Protein AF-A0A1C7MVV9-F1 (afdb_monomer_lite)

Foldseek 3Di:
DDFDAAPPQRHTDDHQAPDPPRPNHPVVVVPPDPDDDDDDDDDDDDDDDDDDDDDPPPPPPPDPPPCVDPDPPDDPDDDPDLDDQQDAAPQQRDGGRLVQFDPPDDSVRGHHCPPCNRVVHHDPDDDDDDPVVVCLCDPDDPNSVVCNVCVVVVCVVCVPVPPPDDPPDPPPDPDDDDDDD

Secondary structure (DSSP, 8-state):
----B-TTT--BT--TTT-TT-TT-HHHHTT-SS--S-------------------------------S--TTSPPPPP-------EEPTTT--EE-GGGB-TTS-SSS--BSTTTTTTT--PPPPPPPPHHHHHHHH--SHHHHHHHHHHHHHHHHHTTGGGS----------PPPP---

Organism: NCBI:txid101091

Radius of gyration: 30.75 Å; chains: 1; bounding box: 80×80×57 Å

Structure (mmCIF, N/CA/C/O backbone):
data_AF-A0A1C7MVV9-F1
#
_entry.id   AF-A0A1C7MVV9-F1
#
loop_
_atom_site.group_PDB
_atom_site.id
_atom_site.type_symbol
_atom_site.label_atom_id
_atom_site.label_alt_id
_atom_site.label_comp_id
_atom_site.label_asym_id
_atom_site.label_entity_id
_atom_site.label_seq_id
_atom_site.pdbx_PDB_ins_code
_atom_site.Cartn_x
_atom_site.Cartn_y
_atom_site.Cartn_z
_atom_site.occupancy
_atom_site.B_iso_or_equiv
_atom_site.auth_seq_id
_atom_site.auth_comp_id
_atom_site.auth_asym_id
_atom_site.auth_atom_id
_atom_site.pdbx_PDB_model_num
ATOM 1 N N . MET A 1 1 ? 46.786 -9.129 -39.375 1.00 49.88 1 MET A N 1
ATOM 2 C CA . MET A 1 1 ? 46.054 -9.261 -38.095 1.00 49.88 1 MET A CA 1
ATOM 3 C C . MET A 1 1 ? 46.108 -7.911 -37.398 1.00 49.88 1 MET A C 1
ATOM 5 O O . MET A 1 1 ? 47.194 -7.472 -37.050 1.00 49.88 1 MET A O 1
ATOM 9 N N . SER A 1 2 ? 44.989 -7.194 -37.309 1.00 54.53 2 SER A N 1
ATOM 10 C CA . SER A 1 2 ? 44.929 -5.879 -36.661 1.00 54.53 2 SER A CA 1
ATOM 11 C C . SER A 1 2 ? 44.968 -6.051 -35.143 1.00 54.53 2 SER A C 1
ATOM 13 O O . SER A 1 2 ? 44.014 -6.565 -34.558 1.00 54.53 2 SER A O 1
ATOM 15 N N . ASN A 1 3 ? 46.062 -5.639 -34.505 1.00 65.88 3 ASN A N 1
ATOM 16 C CA . ASN A 1 3 ? 46.136 -5.587 -33.049 1.00 65.88 3 ASN A CA 1
ATOM 17 C C . ASN A 1 3 ? 45.143 -4.532 -32.539 1.00 65.88 3 ASN A C 1
ATOM 19 O O . ASN A 1 3 ? 45.174 -3.378 -32.961 1.00 65.88 3 ASN A O 1
ATOM 23 N N . VAL A 1 4 ? 44.233 -4.937 -31.655 1.00 70.44 4 VAL A N 1
ATOM 24 C CA . VAL A 1 4 ? 43.286 -4.025 -31.002 1.00 70.44 4 VAL A CA 1
ATOM 25 C C . VAL A 1 4 ? 44.023 -3.334 -29.859 1.00 70.44 4 VAL A C 1
ATOM 27 O O . VAL A 1 4 ? 44.460 -4.008 -28.931 1.00 70.44 4 VAL A O 1
ATOM 30 N N . TYR A 1 5 ? 44.168 -2.010 -29.918 1.00 78.50 5 TYR A N 1
ATOM 31 C CA . TYR A 1 5 ? 44.815 -1.210 -28.872 1.00 78.50 5 TYR A CA 1
ATOM 32 C C . TYR A 1 5 ? 43.784 -0.443 -28.044 1.00 78.50 5 TYR A C 1
ATOM 34 O O . TYR A 1 5 ? 42.765 0.031 -28.554 1.00 78.50 5 TYR A O 1
ATOM 42 N N . CYS A 1 6 ? 44.058 -0.290 -26.751 1.00 81.81 6 CYS A N 1
ATOM 43 C CA . CYS A 1 6 ? 43.248 0.537 -25.872 1.00 81.81 6 CYS A CA 1
ATOM 44 C C . CYS A 1 6 ? 43.485 2.018 -26.189 1.00 81.81 6 CYS A C 1
ATOM 46 O O . CYS A 1 6 ? 44.520 2.568 -25.830 1.00 81.81 6 CYS A O 1
ATOM 48 N N . ALA A 1 7 ? 42.494 2.703 -26.761 1.00 76.94 7 ALA A N 1
ATOM 49 C CA . ALA A 1 7 ? 42.599 4.118 -27.139 1.00 76.94 7 ALA A CA 1
ATOM 50 C C . ALA A 1 7 ? 42.896 5.099 -25.978 1.00 76.94 7 ALA A C 1
ATOM 52 O O . ALA A 1 7 ? 43.139 6.274 -26.223 1.00 76.94 7 ALA A O 1
ATOM 53 N N . ALA A 1 8 ? 42.848 4.653 -24.716 1.00 81.75 8 ALA A N 1
ATOM 54 C CA . ALA A 1 8 ? 43.072 5.509 -23.547 1.00 81.75 8 ALA A CA 1
ATOM 55 C C . ALA A 1 8 ? 44.437 5.331 -22.871 1.00 81.75 8 ALA A C 1
ATOM 57 O O . ALA A 1 8 ? 44.916 6.269 -22.245 1.00 81.75 8 ALA A O 1
ATOM 58 N N . CYS A 1 9 ? 45.050 4.148 -22.950 1.00 83.31 9 CYS A N 1
ATOM 59 C CA . CYS A 1 9 ? 46.389 3.910 -22.394 1.00 83.31 9 CYS A CA 1
ATOM 60 C C . CYS A 1 9 ? 47.395 3.401 -23.433 1.00 83.31 9 CYS A C 1
ATOM 62 O O . CYS A 1 9 ? 48.542 3.169 -23.085 1.00 83.31 9 CYS A O 1
ATOM 64 N N . ASN A 1 10 ? 46.960 3.245 -24.685 1.00 76.38 10 ASN A N 1
ATOM 65 C CA . ASN A 1 10 ? 47.737 2.826 -25.849 1.00 76.38 10 ASN A CA 1
ATOM 66 C C . ASN A 1 10 ? 48.410 1.445 -25.747 1.00 76.38 10 ASN A C 1
ATOM 68 O O . ASN A 1 10 ? 49.318 1.129 -26.508 1.00 76.38 10 ASN A O 1
ATOM 72 N N . GLU A 1 11 ? 47.918 0.605 -24.842 1.00 80.69 11 GLU A N 1
ATOM 73 C CA . GLU A 1 11 ? 48.388 -0.765 -24.635 1.00 80.69 11 GLU A CA 1
ATOM 74 C C . GLU A 1 11 ? 47.567 -1.763 -25.476 1.00 80.69 11 GLU A C 1
ATOM 76 O O . GLU A 1 11 ? 46.348 -1.584 -25.624 1.00 80.69 11 GLU A O 1
ATOM 81 N N . PRO A 1 12 ? 48.187 -2.820 -26.030 1.00 81.75 12 PRO A N 1
ATOM 82 C CA . PRO A 1 12 ? 47.498 -3.798 -26.863 1.00 81.75 12 PRO A CA 1
ATOM 83 C C . PRO A 1 12 ? 46.555 -4.714 -26.065 1.00 81.75 12 PRO A C 1
ATOM 85 O O . PRO A 1 12 ? 46.698 -4.940 -24.863 1.00 81.75 12 PRO A O 1
ATOM 88 N N . GLY A 1 13 ? 45.586 -5.292 -26.774 1.00 78.44 13 GLY A N 1
ATOM 89 C CA . GLY A 1 13 ? 44.848 -6.484 -26.359 1.00 78.44 13 GLY A CA 1
ATOM 90 C C . GLY A 1 13 ? 43.678 -6.266 -25.400 1.00 78.44 13 GLY A C 1
ATOM 91 O O . GLY A 1 13 ? 43.136 -7.249 -24.900 1.00 78.44 13 GLY A O 1
ATOM 92 N N . HIS A 1 14 ? 43.260 -5.027 -25.119 1.00 84.75 14 HIS A N 1
ATOM 93 C CA . HIS A 1 14 ? 42.168 -4.792 -24.171 1.00 84.75 14 HIS A CA 1
ATOM 94 C C . HIS A 1 14 ? 41.349 -3.518 -24.425 1.00 84.75 14 HIS A C 1
ATOM 96 O O . HIS A 1 14 ? 41.798 -2.578 -25.074 1.00 84.75 14 HIS A O 1
ATOM 102 N N . LEU A 1 15 ? 40.133 -3.468 -23.861 1.00 79.75 15 LEU A N 1
ATOM 103 C CA . LEU A 1 15 ? 39.270 -2.282 -23.871 1.00 79.75 15 LEU A CA 1
ATOM 104 C C . LEU A 1 15 ? 39.277 -1.584 -22.503 1.00 79.75 15 LEU A C 1
ATOM 106 O O . LEU A 1 15 ? 39.154 -2.223 -21.456 1.00 79.75 15 LEU A O 1
ATOM 110 N N . ARG A 1 16 ? 39.319 -0.245 -22.527 1.00 80.31 16 ARG A N 1
ATOM 111 C CA . ARG A 1 16 ? 39.386 0.645 -21.350 1.00 80.31 16 ARG A CA 1
ATOM 112 C C . ARG A 1 16 ? 38.400 0.298 -20.227 1.00 80.31 16 ARG A C 1
ATOM 114 O O . ARG A 1 16 ? 38.759 0.376 -19.059 1.00 80.31 16 ARG A O 1
ATOM 121 N N . ARG A 1 17 ? 37.142 -0.012 -20.564 1.00 77.75 17 ARG A N 1
ATOM 122 C CA . ARG A 1 17 ? 36.056 -0.180 -19.576 1.00 77.75 17 ARG A CA 1
ATOM 123 C C . ARG A 1 17 ? 35.968 -1.595 -19.004 1.00 77.75 17 ARG A C 1
ATOM 125 O O . ARG A 1 17 ? 35.517 -1.767 -17.878 1.00 77.75 17 ARG A O 1
ATOM 132 N N . THR A 1 18 ? 36.377 -2.603 -19.770 1.00 75.62 18 THR A N 1
ATOM 133 C CA . THR A 1 18 ? 36.186 -4.016 -19.409 1.00 75.62 18 THR A CA 1
ATOM 134 C C . THR A 1 18 ? 37.413 -4.615 -18.736 1.00 75.62 18 THR A C 1
ATOM 136 O O . THR A 1 18 ? 37.285 -5.523 -17.916 1.00 75.62 18 THR A O 1
ATOM 139 N N . PHE A 1 19 ? 38.604 -4.088 -19.023 1.00 80.75 19 PHE A N 1
ATOM 140 C CA . PHE A 1 19 ? 39.843 -4.597 -18.454 1.00 80.75 19 PHE A CA 1
ATOM 141 C C . PHE A 1 19 ? 40.203 -3.873 -17.155 1.00 80.75 19 PHE A C 1
ATOM 143 O O . PHE A 1 19 ? 40.536 -2.687 -17.149 1.00 80.75 19 PHE A O 1
ATOM 150 N N . ARG A 1 20 ? 40.152 -4.594 -16.028 1.00 72.56 20 ARG A N 1
ATOM 151 C CA . ARG A 1 20 ? 40.504 -4.052 -14.700 1.00 72.56 20 ARG A CA 1
ATOM 152 C C . ARG A 1 20 ? 41.989 -3.719 -14.550 1.00 72.56 20 ARG A C 1
ATOM 154 O O . ARG A 1 20 ? 42.326 -2.956 -13.663 1.00 72.56 20 ARG A O 1
ATOM 161 N N . GLY A 1 21 ? 42.869 -4.253 -15.397 1.00 75.25 21 GLY A N 1
ATOM 162 C CA . GLY A 1 21 ? 44.289 -3.884 -15.403 1.00 75.25 21 GLY A CA 1
ATOM 163 C C . GLY A 1 21 ? 44.593 -2.590 -16.167 1.00 75.25 21 GLY A C 1
ATOM 164 O O . GLY A 1 21 ? 45.735 -2.147 -16.181 1.00 75.25 21 GLY A O 1
ATOM 165 N N . CYS A 1 22 ? 43.601 -1.969 -16.820 1.00 78.25 22 CYS A N 1
ATOM 166 C CA . CYS A 1 22 ? 43.829 -0.735 -17.565 1.00 78.25 22 CYS A CA 1
ATOM 167 C C . CYS A 1 22 ? 44.030 0.433 -16.590 1.00 78.25 22 CYS A C 1
ATOM 169 O O . CYS A 1 22 ? 43.144 0.749 -15.789 1.00 78.25 22 CYS A O 1
ATOM 171 N N . ARG A 1 23 ? 45.170 1.125 -16.706 1.00 79.88 23 ARG A N 1
ATOM 172 C CA . ARG A 1 23 ? 45.508 2.313 -15.899 1.00 79.88 23 ARG A CA 1
ATOM 173 C C . ARG A 1 23 ? 44.435 3.409 -15.965 1.00 79.88 23 ARG A C 1
ATOM 175 O O . ARG A 1 23 ? 44.235 4.137 -15.000 1.00 79.88 23 ARG A O 1
ATOM 182 N N . MET A 1 24 ? 43.728 3.504 -17.093 1.00 76.56 24 MET A N 1
ATOM 183 C CA . MET A 1 24 ? 42.703 4.524 -17.353 1.00 76.56 24 MET A CA 1
ATOM 184 C C . MET A 1 24 ? 41.267 3.985 -17.258 1.00 76.56 24 MET A C 1
ATOM 186 O O . MET A 1 24 ? 40.332 4.595 -17.799 1.00 76.56 24 MET A O 1
ATOM 190 N N . ASN A 1 25 ? 41.072 2.833 -16.605 1.00 80.00 25 ASN A N 1
ATOM 191 C CA . ASN A 1 25 ? 39.738 2.319 -16.323 1.00 80.00 25 ASN A CA 1
ATOM 192 C C . ASN A 1 25 ? 39.043 3.240 -15.299 1.00 80.00 25 ASN A C 1
ATOM 194 O O . ASN A 1 25 ? 39.556 3.392 -14.188 1.00 80.00 25 ASN A O 1
ATOM 198 N N . PRO A 1 26 ? 37.873 3.823 -15.619 1.00 75.81 26 PRO A N 1
ATOM 199 C CA . PRO A 1 26 ? 37.129 4.671 -14.684 1.00 75.81 26 PRO A CA 1
ATOM 200 C C . PRO A 1 26 ? 36.802 3.975 -13.356 1.00 75.81 26 PRO A C 1
ATOM 202 O O . PRO A 1 26 ? 36.750 4.623 -12.318 1.00 75.81 26 PRO A O 1
ATOM 205 N N . LEU A 1 27 ? 36.643 2.645 -13.370 1.00 70.50 27 LEU A N 1
ATOM 206 C CA . LEU A 1 27 ? 36.387 1.843 -12.170 1.00 70.50 27 LEU A CA 1
ATOM 207 C C . LEU A 1 27 ? 37.601 1.757 -11.232 1.00 70.50 27 LEU A C 1
ATOM 209 O O . LEU A 1 27 ? 37.429 1.474 -10.052 1.00 70.50 27 LEU A O 1
ATOM 213 N N . ASN A 1 28 ? 38.811 2.008 -11.742 1.00 66.31 28 ASN A N 1
ATOM 214 C CA . ASN A 1 28 ? 40.040 2.038 -10.945 1.00 66.31 28 ASN A CA 1
ATOM 215 C C . ASN A 1 28 ? 40.349 3.438 -10.397 1.00 66.31 28 ASN A C 1
ATOM 217 O O . ASN A 1 28 ? 41.087 3.563 -9.427 1.00 66.31 28 ASN A O 1
ATOM 221 N N . GLN A 1 29 ? 39.804 4.487 -11.018 1.00 60.94 29 GLN A N 1
ATOM 222 C CA . GLN A 1 29 ? 40.015 5.881 -10.611 1.00 60.94 29 GLN A CA 1
ATOM 223 C C . GLN A 1 29 ? 38.990 6.355 -9.573 1.00 60.94 29 GLN A C 1
ATOM 225 O O . GLN A 1 29 ? 39.232 7.340 -8.886 1.00 60.94 29 GLN A O 1
ATOM 230 N N . ALA A 1 30 ? 37.888 5.620 -9.395 1.00 56.97 30 ALA A N 1
ATOM 231 C CA . ALA A 1 30 ? 36.832 5.926 -8.429 1.00 56.97 30 ALA A CA 1
ATOM 232 C C . ALA A 1 30 ? 37.250 5.819 -6.941 1.00 56.97 30 ALA A C 1
ATOM 234 O O . ALA A 1 30 ? 36.406 5.990 -6.074 1.00 56.97 30 ALA A O 1
ATOM 235 N N . ASN A 1 31 ? 38.528 5.551 -6.640 1.00 52.16 31 ASN A N 1
ATOM 236 C CA . ASN A 1 31 ? 39.068 5.469 -5.275 1.00 52.16 31 ASN A CA 1
ATOM 237 C C . ASN A 1 31 ? 40.108 6.561 -4.949 1.00 52.16 31 ASN A C 1
ATOM 239 O O . ASN A 1 31 ? 40.824 6.442 -3.959 1.00 52.16 31 ASN A O 1
ATOM 243 N N . ILE A 1 32 ? 40.225 7.616 -5.764 1.00 47.84 32 ILE A N 1
ATOM 244 C CA . ILE A 1 32 ? 41.167 8.723 -5.523 1.00 47.84 32 ILE A CA 1
ATOM 245 C C . I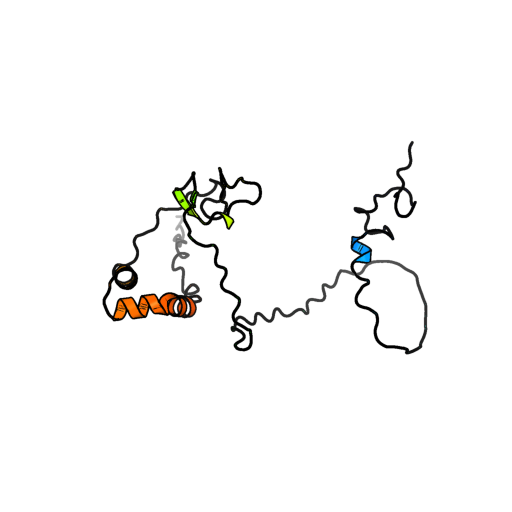LE A 1 32 ? 40.396 10.049 -5.496 1.00 47.84 32 ILE A C 1
ATOM 247 O O . ILE A 1 32 ? 40.504 10.863 -6.406 1.00 47.84 32 ILE A O 1
ATOM 251 N N . SER A 1 33 ? 39.581 10.265 -4.465 1.00 37.00 33 SER A N 1
ATOM 252 C CA . SER A 1 33 ? 39.073 11.610 -4.144 1.00 37.00 33 SER A CA 1
ATOM 253 C C . SER A 1 33 ? 39.056 11.951 -2.651 1.00 37.00 33 SER A C 1
ATOM 255 O O . SER A 1 33 ? 38.845 13.112 -2.331 1.00 37.00 33 SER A O 1
ATOM 257 N N . ASP A 1 34 ? 39.395 11.019 -1.749 1.00 39.81 34 ASP A N 1
ATOM 258 C CA . ASP A 1 34 ? 39.273 11.251 -0.296 1.00 39.81 34 ASP A CA 1
ATOM 259 C C . ASP A 1 34 ? 40.612 11.278 0.471 1.00 39.81 34 ASP A C 1
ATOM 261 O O . ASP A 1 34 ? 40.636 11.165 1.693 1.00 39.81 34 ASP A O 1
ATOM 265 N N . ALA A 1 35 ? 41.751 11.450 -0.209 1.00 38.78 35 ALA A N 1
ATOM 266 C CA . ALA A 1 35 ? 43.069 11.470 0.437 1.00 38.78 35 ALA A CA 1
ATOM 267 C C . ALA A 1 35 ? 43.833 12.780 0.197 1.00 38.78 35 ALA A C 1
ATOM 269 O O . ALA A 1 35 ? 44.884 12.785 -0.438 1.00 38.78 35 ALA A O 1
ATOM 270 N N . VAL A 1 36 ? 43.327 13.895 0.730 1.00 34.28 36 VAL A N 1
ATOM 271 C CA . VAL A 1 36 ? 44.153 15.077 1.030 1.00 34.28 36 VAL A CA 1
ATOM 272 C C . VAL A 1 36 ? 43.708 15.649 2.374 1.00 34.28 36 VAL A C 1
ATOM 274 O O . VAL A 1 36 ? 42.835 16.505 2.423 1.00 34.28 36 VAL A O 1
ATOM 277 N N . ASN A 1 37 ? 44.286 15.146 3.469 1.00 30.12 37 ASN A N 1
ATOM 278 C CA . ASN A 1 37 ? 44.629 15.953 4.642 1.00 30.12 37 ASN A CA 1
ATOM 279 C C . ASN A 1 37 ? 45.516 15.165 5.628 1.00 30.12 37 ASN A C 1
ATOM 281 O O . ASN A 1 37 ? 45.088 14.157 6.181 1.00 30.12 37 ASN A O 1
ATOM 285 N N . GLN A 1 38 ? 46.696 15.747 5.891 1.00 30.14 38 GLN A N 1
ATOM 286 C CA . GLN A 1 38 ? 47.603 15.574 7.046 1.00 30.14 38 GLN A CA 1
ATOM 287 C C . GLN A 1 38 ? 48.729 14.506 6.974 1.00 30.14 38 GLN A C 1
ATOM 289 O O . GLN A 1 38 ? 48.613 13.522 6.245 1.00 30.14 38 GLN A O 1
ATOM 294 N N . PRO A 1 39 ? 49.889 14.760 7.634 1.00 32.31 39 PRO A N 1
ATOM 295 C CA . PRO A 1 39 ? 51.209 14.638 7.017 1.00 32.31 39 PRO A CA 1
ATOM 296 C C . PRO A 1 39 ? 52.157 13.632 7.702 1.00 32.31 39 PRO A C 1
ATOM 298 O O . PRO A 1 39 ? 51.919 13.149 8.803 1.00 32.31 39 PRO A O 1
ATOM 301 N N . SER A 1 40 ? 53.266 13.368 6.999 1.00 33.12 40 SER A N 1
ATOM 302 C CA . SER A 1 40 ? 54.591 12.914 7.459 1.00 33.12 40 SER A CA 1
ATOM 303 C C . SER A 1 40 ? 54.682 11.959 8.660 1.00 33.12 40 SER A C 1
ATOM 305 O O . SER A 1 40 ? 54.672 12.390 9.810 1.00 33.12 40 SER A O 1
ATOM 307 N N . ASN A 1 41 ? 55.024 10.697 8.387 1.00 28.23 41 ASN A N 1
ATOM 308 C CA . ASN A 1 41 ? 56.075 10.025 9.151 1.00 28.23 41 ASN A CA 1
ATOM 309 C C . ASN A 1 41 ? 56.839 9.017 8.279 1.00 28.23 41 ASN A C 1
ATOM 311 O O . ASN A 1 41 ? 56.257 8.216 7.550 1.00 28.23 41 ASN A O 1
ATOM 315 N N . LEU A 1 42 ? 58.163 9.137 8.334 1.00 30.97 42 LEU A N 1
ATOM 316 C CA . LEU A 1 42 ? 59.160 8.333 7.635 1.00 30.97 42 LEU A CA 1
ATOM 317 C C . LEU A 1 42 ? 59.333 6.968 8.317 1.00 30.97 42 LEU A C 1
ATOM 319 O O . LEU A 1 42 ? 59.436 6.916 9.539 1.00 30.97 42 LEU A O 1
ATOM 323 N N . ASN A 1 43 ? 59.416 5.897 7.516 1.00 30.97 43 ASN A N 1
ATOM 324 C CA . ASN A 1 43 ? 60.480 4.867 7.499 1.00 30.97 43 ASN A CA 1
ATOM 325 C C . ASN A 1 43 ? 59.947 3.573 6.841 1.00 30.97 43 ASN A C 1
ATOM 327 O O . ASN A 1 43 ? 59.014 2.953 7.331 1.00 30.97 43 ASN A O 1
ATOM 331 N N . HIS A 1 44 ? 60.326 3.279 5.594 1.00 32.47 44 HIS A N 1
ATOM 332 C CA . HIS A 1 44 ? 61.503 2.504 5.148 1.00 32.47 44 HIS A CA 1
ATOM 333 C C . HIS A 1 44 ? 61.329 0.976 5.292 1.00 32.47 44 HIS A C 1
ATOM 335 O O . HIS A 1 44 ? 61.547 0.421 6.363 1.00 32.47 44 HIS A O 1
ATOM 341 N N . ASN A 1 45 ? 60.986 0.287 4.193 1.00 31.80 45 ASN A N 1
ATOM 342 C CA . ASN A 1 45 ? 61.853 -0.692 3.506 1.00 31.80 45 ASN A CA 1
ATOM 343 C C . ASN A 1 45 ? 61.082 -1.591 2.519 1.00 31.80 45 ASN A C 1
ATOM 345 O O . ASN A 1 45 ? 60.128 -2.277 2.873 1.00 31.80 45 ASN A O 1
ATOM 349 N N . PHE A 1 46 ? 61.571 -1.584 1.278 1.00 28.86 46 PHE A N 1
ATOM 350 C CA . PHE A 1 46 ? 61.323 -2.534 0.191 1.00 28.86 46 PHE A CA 1
ATOM 351 C C . PHE A 1 46 ? 61.691 -3.971 0.590 1.00 28.86 46 PHE A C 1
ATOM 353 O O . PHE A 1 46 ? 62.757 -4.125 1.170 1.00 28.86 46 PHE A O 1
ATOM 360 N N . ILE A 1 47 ? 60.911 -4.978 0.154 1.00 30.38 47 ILE A N 1
ATOM 361 C CA . ILE A 1 47 ? 61.329 -6.071 -0.763 1.00 30.38 47 ILE A CA 1
ATOM 362 C C . ILE A 1 47 ? 60.074 -6.569 -1.514 1.00 30.38 47 ILE A C 1
ATOM 364 O O . ILE A 1 47 ? 59.054 -6.866 -0.897 1.00 30.38 47 ILE A O 1
ATOM 368 N N . ASN A 1 48 ? 60.159 -6.647 -2.846 1.00 29.50 48 ASN A N 1
ATOM 369 C CA . ASN A 1 48 ? 59.187 -7.289 -3.740 1.00 29.50 48 ASN A CA 1
ATOM 370 C C . ASN A 1 48 ? 59.644 -8.715 -4.114 1.00 29.50 48 ASN A C 1
ATOM 372 O O . ASN A 1 48 ? 60.847 -8.962 -4.163 1.00 29.50 48 ASN A O 1
ATOM 376 N N . GLU A 1 49 ? 58.658 -9.536 -4.518 1.00 27.33 49 GLU A N 1
ATOM 377 C CA . GLU A 1 49 ? 58.710 -10.817 -5.273 1.00 27.33 49 GLU A CA 1
ATOM 378 C C . GLU A 1 49 ? 58.839 -12.144 -4.468 1.00 27.33 49 GLU A C 1
ATOM 380 O O . GLU A 1 49 ? 59.400 -12.166 -3.378 1.00 27.33 49 GLU A O 1
ATOM 385 N N . PRO A 1 50 ? 58.371 -13.301 -4.998 1.00 45.69 50 PRO A N 1
ATOM 386 C CA . PRO A 1 50 ? 56.984 -13.608 -5.379 1.00 45.69 50 PRO A CA 1
ATOM 387 C C . PRO A 1 50 ? 56.558 -15.046 -4.972 1.00 45.69 50 PRO A C 1
ATOM 389 O O . PRO A 1 50 ? 57.357 -15.872 -4.546 1.00 45.69 50 PRO A O 1
ATOM 392 N N . SER A 1 51 ? 55.305 -15.391 -5.284 1.00 30.06 51 SER A N 1
ATOM 393 C CA . SER A 1 51 ? 54.778 -16.755 -5.508 1.00 30.06 51 SER A CA 1
ATOM 394 C C . SER A 1 51 ? 53.936 -17.425 -4.412 1.00 30.06 51 SER A C 1
ATOM 396 O O . SER A 1 51 ? 54.388 -17.794 -3.338 1.00 30.06 51 SER A O 1
ATOM 398 N N . ARG A 1 52 ? 52.725 -17.765 -4.875 1.00 36.50 52 ARG A N 1
ATOM 399 C CA . ARG A 1 52 ? 51.860 -18.902 -4.523 1.00 36.50 52 ARG A CA 1
ATOM 400 C C . ARG A 1 52 ? 51.052 -18.876 -3.220 1.00 36.50 52 ARG A C 1
ATOM 402 O O . ARG A 1 52 ? 51.512 -19.204 -2.140 1.00 36.50 52 ARG A O 1
ATOM 409 N N . THR A 1 53 ? 49.743 -18.777 -3.463 1.00 44.62 53 THR A N 1
ATOM 410 C CA . THR A 1 53 ? 48.665 -19.488 -2.759 1.00 44.62 53 THR A CA 1
ATOM 411 C C . THR A 1 53 ? 48.409 -19.059 -1.321 1.00 44.62 53 THR A C 1
ATOM 413 O O . THR A 1 53 ? 48.885 -19.681 -0.382 1.00 44.62 53 THR A O 1
ATOM 416 N N . THR A 1 54 ? 47.485 -18.120 -1.130 1.00 33.88 54 THR A N 1
ATOM 417 C CA . THR A 1 54 ? 46.684 -18.106 0.097 1.00 33.88 54 THR A CA 1
ATOM 418 C C . THR A 1 54 ? 45.215 -17.865 -0.223 1.00 33.88 54 THR A C 1
ATOM 420 O O . THR A 1 54 ? 44.818 -16.937 -0.929 1.00 33.88 54 THR A O 1
ATOM 423 N N . ARG A 1 55 ? 44.400 -18.800 0.278 1.00 40.88 55 ARG A N 1
ATOM 424 C CA . ARG A 1 55 ? 42.954 -18.695 0.468 1.00 40.88 55 ARG A CA 1
ATOM 425 C C . ARG A 1 55 ? 42.561 -17.253 0.784 1.00 40.88 55 ARG A C 1
ATOM 427 O O . ARG A 1 55 ? 43.106 -16.663 1.712 1.00 40.88 55 ARG A O 1
ATOM 434 N N . ARG A 1 56 ? 41.528 -16.736 0.109 1.00 37.66 56 ARG A N 1
ATOM 435 C CA . ARG A 1 56 ? 40.774 -15.580 0.612 1.00 37.66 56 ARG A CA 1
ATOM 436 C C . ARG A 1 56 ? 40.195 -15.942 1.980 1.00 37.66 56 ARG A C 1
ATOM 438 O O . ARG A 1 56 ? 39.105 -16.505 2.069 1.00 37.66 56 ARG A O 1
ATOM 445 N N . VAL A 1 57 ? 40.910 -15.589 3.043 1.00 41.78 57 VAL A N 1
ATOM 446 C CA . VAL A 1 57 ? 40.305 -15.323 4.342 1.00 41.78 57 VAL A CA 1
ATOM 447 C C . VAL A 1 57 ? 39.403 -14.118 4.108 1.00 41.78 57 VAL A C 1
ATOM 449 O O . VAL A 1 57 ? 39.863 -12.986 3.976 1.00 41.78 57 VAL A O 1
ATOM 452 N N . ARG A 1 58 ? 38.098 -14.363 3.953 1.00 45.94 58 ARG A N 1
ATOM 453 C CA . ARG A 1 58 ? 37.116 -13.294 4.117 1.00 45.94 58 ARG A CA 1
ATOM 454 C C . ARG A 1 58 ? 37.253 -12.859 5.572 1.00 45.94 58 ARG A C 1
ATOM 456 O O . ARG A 1 58 ? 36.874 -13.625 6.453 1.00 45.94 58 ARG A O 1
ATOM 463 N N . SER A 1 59 ? 37.822 -11.677 5.807 1.00 44.34 59 SER A N 1
ATOM 464 C CA . SER A 1 59 ? 37.710 -10.993 7.094 1.00 44.34 59 SER A CA 1
ATOM 465 C C . SER A 1 59 ? 36.220 -10.804 7.363 1.00 44.34 59 SER A C 1
ATOM 467 O O . SER A 1 59 ? 35.555 -9.939 6.794 1.00 44.34 59 SER A O 1
ATOM 469 N N . ARG A 1 60 ? 35.664 -11.740 8.127 1.00 52.22 60 ARG A N 1
ATOM 470 C CA . ARG A 1 60 ? 34.267 -11.790 8.529 1.00 52.22 60 ARG A CA 1
ATOM 471 C C . ARG A 1 60 ? 34.204 -11.117 9.891 1.00 52.22 60 ARG A C 1
ATOM 473 O O . ARG A 1 60 ? 34.046 -11.784 10.897 1.00 52.22 60 ARG A O 1
ATOM 480 N N . ASN A 1 61 ? 34.413 -9.805 9.894 1.00 50.34 61 ASN A N 1
ATOM 481 C CA . ASN A 1 61 ? 34.254 -8.960 11.076 1.00 50.34 61 ASN A CA 1
ATOM 482 C C . ASN A 1 61 ? 33.478 -7.681 10.741 1.00 50.34 61 ASN A C 1
ATOM 484 O O . ASN A 1 61 ? 33.784 -6.594 11.210 1.00 50.34 61 ASN A O 1
ATOM 488 N N . GLN A 1 62 ? 32.430 -7.823 9.932 1.00 53.72 62 GLN A N 1
ATOM 489 C CA . GLN A 1 62 ? 31.271 -6.952 10.070 1.00 53.72 62 GLN A CA 1
ATOM 490 C C . GLN A 1 62 ? 30.223 -7.786 10.790 1.00 53.72 62 GLN A C 1
ATOM 492 O O . GLN A 1 62 ? 29.521 -8.591 10.177 1.00 53.72 62 GLN A O 1
ATOM 497 N N . GLN A 1 63 ? 30.199 -7.671 12.118 1.00 46.75 63 GLN A N 1
ATOM 498 C CA . GLN A 1 63 ? 29.009 -8.037 12.870 1.00 46.75 63 GLN A CA 1
ATOM 499 C C . GLN A 1 63 ? 27.844 -7.260 12.242 1.00 46.75 63 GLN A C 1
ATOM 501 O O . GLN A 1 63 ? 27.947 -6.037 12.122 1.00 46.75 63 GLN A O 1
ATOM 506 N N . PRO A 1 64 ? 26.763 -7.915 11.797 1.00 47.03 64 PRO A N 1
ATOM 507 C CA . PRO A 1 64 ? 25.563 -7.189 11.449 1.00 47.03 64 PRO A CA 1
ATOM 508 C C . PRO A 1 64 ? 24.959 -6.738 12.777 1.00 47.03 64 PRO A C 1
ATOM 510 O O . PRO A 1 64 ? 24.240 -7.494 13.430 1.00 47.03 64 PRO A O 1
ATOM 513 N N . THR A 1 65 ? 25.279 -5.524 13.219 1.00 54.94 65 THR A N 1
ATOM 514 C CA . THR A 1 65 ? 24.483 -4.850 14.242 1.00 54.94 65 THR A CA 1
ATOM 515 C C . THR A 1 65 ? 23.159 -4.490 13.581 1.00 54.94 65 THR A C 1
ATOM 517 O O . THR A 1 65 ? 22.952 -3.386 13.081 1.00 54.94 65 THR A O 1
ATOM 520 N N . LEU A 1 66 ? 22.259 -5.472 13.496 1.00 60.00 66 LEU A N 1
ATOM 521 C CA . LEU A 1 66 ? 20.864 -5.233 13.160 1.00 60.00 66 LEU A CA 1
ATOM 522 C C . LEU A 1 66 ? 20.252 -4.486 14.346 1.00 60.00 66 LEU A C 1
ATOM 524 O O . LEU A 1 66 ? 19.574 -5.068 15.189 1.00 60.00 66 LEU A O 1
ATOM 528 N N . ASN A 1 67 ? 20.536 -3.187 14.429 1.00 59.16 67 ASN A N 1
ATOM 529 C CA . ASN A 1 67 ? 19.826 -2.257 15.288 1.00 59.16 67 ASN A CA 1
ATOM 530 C C . ASN A 1 67 ? 18.408 -2.137 14.714 1.00 59.16 67 ASN A C 1
ATOM 532 O O . ASN A 1 67 ? 18.101 -1.245 13.933 1.00 59.16 67 ASN A O 1
ATOM 536 N N . ILE A 1 68 ? 17.571 -3.127 15.033 1.00 63.84 68 ILE A N 1
ATOM 537 C CA . ILE A 1 68 ? 16.148 -3.193 14.664 1.00 63.84 68 ILE A CA 1
ATOM 538 C C . ILE A 1 68 ? 15.351 -2.140 15.447 1.00 63.84 68 ILE A C 1
ATOM 540 O O . ILE A 1 68 ? 14.263 -1.739 15.036 1.00 63.84 68 ILE A O 1
ATOM 544 N N . ALA A 1 69 ? 15.903 -1.674 16.572 1.00 68.00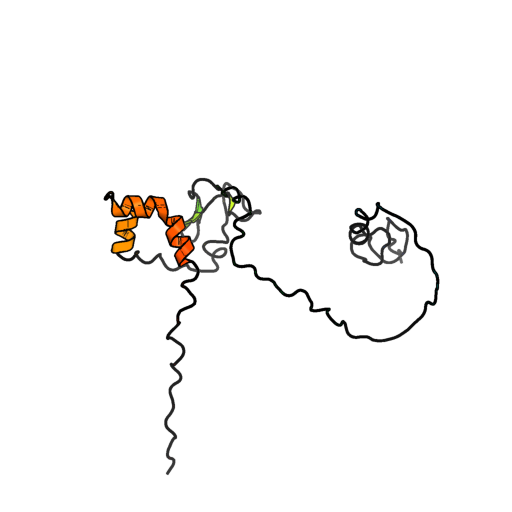 69 ALA A N 1
ATOM 545 C CA . ALA A 1 69 ? 15.360 -0.561 17.326 1.00 68.00 69 ALA A CA 1
ATOM 546 C C . ALA A 1 69 ? 15.386 0.714 16.472 1.00 68.00 69 ALA A C 1
ATOM 548 O O . ALA A 1 69 ? 16.425 1.088 15.928 1.00 68.00 69 ALA A O 1
ATOM 549 N N . LYS A 1 70 ? 14.232 1.383 16.373 1.00 66.00 70 LYS A N 1
ATOM 550 C CA . LYS A 1 70 ? 14.143 2.712 15.766 1.00 66.00 70 LYS A CA 1
ATOM 551 C C . LYS A 1 70 ? 15.065 3.650 16.540 1.00 66.00 70 LYS A C 1
ATOM 553 O O . LYS A 1 70 ? 14.909 3.795 17.749 1.00 66.00 70 LYS A O 1
ATOM 558 N N . ASP A 1 71 ? 16.004 4.274 15.839 1.00 72.06 71 ASP A N 1
ATOM 559 C CA . ASP A 1 71 ? 16.789 5.365 16.400 1.00 72.06 71 ASP A CA 1
ATOM 560 C C . ASP A 1 71 ? 15.852 6.545 16.680 1.00 72.06 71 ASP A C 1
ATOM 562 O O . ASP A 1 71 ? 15.347 7.189 15.761 1.00 72.06 71 ASP A O 1
ATOM 566 N N . THR A 1 72 ? 15.593 6.807 17.960 1.00 65.00 72 THR A N 1
ATOM 567 C CA . THR A 1 72 ? 14.746 7.915 18.429 1.00 65.00 72 THR A CA 1
ATOM 568 C C . THR A 1 72 ? 15.345 9.287 18.091 1.00 65.00 72 THR A C 1
ATOM 570 O O . THR A 1 72 ? 14.640 10.293 18.126 1.00 65.00 72 THR A O 1
ATOM 573 N N . THR A 1 73 ? 16.635 9.333 17.753 1.00 72.88 73 THR A N 1
ATOM 574 C CA . THR A 1 73 ? 17.393 10.542 17.395 1.00 72.88 73 THR A CA 1
ATOM 575 C C . THR A 1 73 ? 17.361 10.834 15.895 1.00 72.88 73 THR A C 1
ATOM 577 O O . THR A 1 73 ? 17.710 11.938 15.475 1.00 72.88 73 THR A O 1
ATOM 580 N N . ALA A 1 74 ? 16.941 9.867 15.074 1.00 70.62 74 ALA A N 1
ATOM 581 C CA . ALA A 1 74 ? 16.822 10.057 13.639 1.00 70.62 74 ALA A CA 1
ATOM 582 C C . ALA A 1 74 ? 15.629 10.970 13.332 1.00 70.62 74 ALA A C 1
ATOM 584 O O . ALA A 1 74 ? 14.508 10.731 13.791 1.00 70.62 74 ALA A O 1
ATOM 585 N N . LEU A 1 75 ? 15.858 12.012 12.522 1.00 72.81 75 LEU A N 1
ATOM 586 C CA . LEU A 1 75 ? 14.756 12.820 12.010 1.00 72.81 75 LEU A CA 1
ATOM 587 C C . LEU A 1 75 ? 13.751 11.908 11.286 1.00 72.81 75 LEU A C 1
ATOM 589 O O . LEU A 1 75 ? 14.172 11.012 10.545 1.00 72.81 75 LEU A O 1
ATOM 593 N N . PRO A 1 76 ? 12.436 12.147 11.447 1.00 73.19 76 PRO A N 1
ATOM 594 C CA . PRO A 1 76 ? 11.426 11.410 10.709 1.00 73.19 76 PRO A CA 1
ATOM 595 C C . PRO A 1 76 ? 11.741 11.473 9.215 1.00 73.19 76 PRO A C 1
ATOM 597 O O . PRO A 1 76 ? 11.888 12.557 8.647 1.00 73.19 76 PRO A O 1
ATOM 600 N N . THR A 1 77 ? 11.848 10.313 8.568 1.00 70.19 77 THR A N 1
ATOM 601 C CA . THR A 1 77 ? 11.943 10.260 7.110 1.00 70.19 77 THR A CA 1
ATOM 602 C C . THR A 1 77 ? 10.721 10.959 6.526 1.00 70.19 77 THR A C 1
ATOM 604 O O . THR A 1 77 ? 9.596 10.671 6.949 1.00 70.19 77 THR A O 1
ATOM 607 N N . VAL A 1 78 ? 10.928 11.863 5.564 1.00 82.62 78 VAL A N 1
ATOM 608 C CA . VAL A 1 78 ? 9.828 12.508 4.836 1.00 82.62 78 VAL A CA 1
ATOM 609 C C . VAL A 1 78 ? 8.898 11.418 4.302 1.00 82.62 78 VAL A C 1
ATOM 611 O O . VAL A 1 78 ? 9.362 10.422 3.744 1.00 82.62 78 VAL A O 1
ATOM 614 N N . ARG A 1 79 ? 7.587 11.581 4.518 1.00 78.88 79 ARG A N 1
ATOM 615 C CA . ARG A 1 79 ? 6.577 10.641 4.020 1.00 78.88 79 ARG A CA 1
ATOM 616 C C . ARG A 1 79 ? 6.715 10.535 2.500 1.00 78.88 79 ARG A C 1
ATOM 618 O O . ARG A 1 79 ? 6.569 11.539 1.811 1.00 78.88 79 ARG A O 1
ATOM 625 N N . ASP A 1 80 ? 6.943 9.322 2.001 1.00 84.31 80 ASP A N 1
ATOM 626 C CA . ASP A 1 80 ? 6.826 9.034 0.571 1.00 84.31 80 ASP A CA 1
ATOM 627 C C . ASP A 1 80 ? 5.342 9.129 0.191 1.00 84.31 80 ASP A C 1
ATOM 629 O O . ASP A 1 80 ? 4.520 8.313 0.625 1.00 84.31 80 ASP A O 1
ATOM 633 N N . ASP A 1 81 ? 4.982 10.190 -0.530 1.00 86.75 81 ASP A N 1
ATOM 634 C CA . ASP A 1 81 ? 3.629 10.418 -1.020 1.00 86.75 81 ASP A CA 1
ATOM 635 C C . ASP A 1 81 ? 3.596 10.248 -2.536 1.00 86.75 81 ASP A C 1
ATOM 637 O O . ASP A 1 81 ? 4.021 11.119 -3.292 1.00 86.75 81 ASP A O 1
ATOM 641 N N . ARG A 1 82 ? 3.072 9.101 -2.971 1.00 88.69 82 ARG A N 1
ATOM 642 C CA . ARG A 1 82 ? 2.866 8.767 -4.388 1.00 88.69 82 ARG A CA 1
ATOM 643 C C . ARG A 1 82 ? 1.502 9.228 -4.905 1.00 88.69 82 ARG A C 1
ATOM 645 O O . ARG A 1 82 ? 1.102 8.857 -6.002 1.00 88.69 82 ARG A O 1
ATOM 652 N N . GLY A 1 83 ? 0.760 10.006 -4.116 1.00 90.50 83 GLY A N 1
ATOM 653 C CA . GLY A 1 83 ? -0.588 10.438 -4.461 1.00 90.50 83 GLY A CA 1
ATOM 654 C C . GLY A 1 83 ? -1.607 9.297 -4.405 1.00 90.50 83 GLY A C 1
ATOM 655 O O . GLY A 1 83 ? -1.492 8.355 -3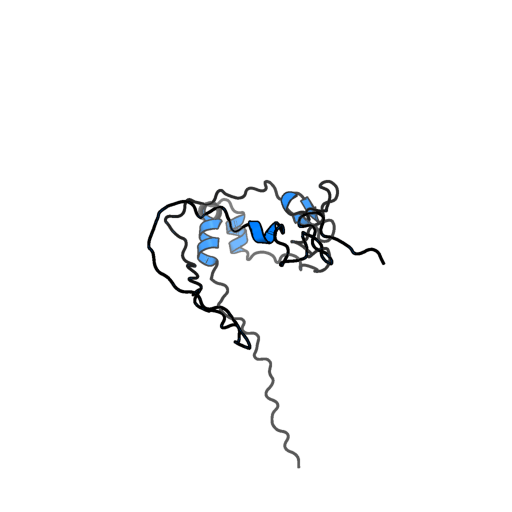.614 1.00 90.50 83 GLY A O 1
ATOM 656 N N . SER A 1 84 ? -2.652 9.400 -5.225 1.00 90.31 84 SER A N 1
ATOM 657 C CA . SER A 1 84 ? -3.769 8.453 -5.234 1.00 90.31 84 SER A CA 1
ATOM 658 C C . SER A 1 84 ? -3.429 7.155 -5.968 1.00 90.31 84 SER A C 1
ATOM 660 O O . SER A 1 84 ? -2.901 7.165 -7.075 1.00 90.31 84 SER A O 1
ATOM 662 N N . MET A 1 85 ? -3.817 6.027 -5.377 1.00 93.44 85 MET A N 1
ATOM 663 C CA . MET A 1 85 ? -3.746 4.706 -6.001 1.00 93.44 85 MET A CA 1
ATOM 664 C C . MET A 1 85 ? -4.941 4.527 -6.949 1.00 93.44 85 MET A C 1
ATOM 666 O O . MET A 1 85 ? -5.955 3.953 -6.574 1.00 93.44 85 MET A O 1
ATOM 670 N N . ASN A 1 86 ? -4.877 5.094 -8.150 1.00 94.31 86 ASN A N 1
ATOM 671 C CA . ASN A 1 86 ? -6.010 5.148 -9.086 1.00 94.31 86 ASN A CA 1
ATOM 672 C C . ASN A 1 86 ? -5.741 4.473 -10.441 1.00 94.31 86 ASN A C 1
ATOM 674 O O . ASN A 1 86 ? -6.578 4.552 -11.338 1.00 94.31 86 ASN A O 1
ATOM 678 N N . CYS A 1 87 ? -4.593 3.816 -10.613 1.00 94.06 87 CYS A N 1
ATOM 679 C CA . CYS A 1 87 ? -4.266 3.107 -11.847 1.00 94.06 87 CYS A CA 1
ATOM 680 C C . CYS A 1 87 ? -4.647 1.634 -11.727 1.00 94.06 87 CYS A C 1
ATOM 682 O O . CYS A 1 87 ? -4.141 0.938 -10.855 1.00 94.06 87 CYS A O 1
ATOM 684 N N . VAL A 1 88 ? -5.503 1.139 -12.616 1.00 93.56 88 VAL A N 1
ATOM 685 C CA . VAL A 1 88 ? -5.923 -0.268 -12.604 1.00 93.56 88 VAL A CA 1
ATOM 686 C C . VAL A 1 88 ? -4.974 -1.101 -13.464 1.00 93.56 88 VAL A C 1
ATOM 688 O O . VAL A 1 88 ? -4.669 -0.750 -14.606 1.00 93.56 88 VAL A O 1
ATOM 691 N N . CYS A 1 89 ? -4.485 -2.216 -12.924 1.00 92.06 89 CYS A N 1
ATOM 692 C CA . CYS A 1 89 ? -3.716 -3.182 -13.698 1.00 92.06 89 CYS A CA 1
ATOM 693 C C . CYS A 1 89 ? -4.630 -3.934 -14.674 1.00 92.06 89 CYS A C 1
ATOM 695 O O . CYS A 1 89 ? -5.526 -4.646 -14.243 1.00 92.06 89 CYS A O 1
ATOM 697 N N . SER A 1 90 ? -4.329 -3.890 -15.974 1.00 90.06 90 SER A N 1
ATOM 698 C CA . SER A 1 90 ? -5.125 -4.531 -17.037 1.00 90.06 90 SER A CA 1
ATOM 699 C C . SER A 1 90 ? -5.168 -6.067 -17.020 1.00 90.06 90 SER A C 1
ATOM 701 O O . SER A 1 90 ? -5.754 -6.669 -17.916 1.00 90.06 90 SER A O 1
ATOM 703 N N . TYR A 1 91 ? -4.508 -6.716 -16.058 1.00 89.75 91 TYR A N 1
ATOM 704 C CA . TYR A 1 91 ? -4.399 -8.178 -15.997 1.00 89.75 91 TYR A CA 1
ATOM 705 C C . TYR A 1 91 ? -5.030 -8.805 -14.764 1.00 89.75 91 TYR A C 1
ATOM 707 O O . TYR A 1 91 ? -5.432 -9.961 -14.824 1.00 89.75 91 TYR A O 1
ATOM 715 N N . CYS A 1 92 ? -5.039 -8.095 -13.639 1.00 88.94 92 CYS A N 1
ATOM 716 C CA . CYS A 1 92 ? -5.552 -8.622 -12.376 1.00 88.94 92 CYS A CA 1
ATOM 717 C C . CYS A 1 92 ? -6.443 -7.620 -11.638 1.00 88.94 92 CYS A C 1
ATOM 719 O O . CYS A 1 92 ? -6.724 -7.829 -10.463 1.00 88.94 92 CYS A O 1
ATOM 721 N N . ASP A 1 93 ? -6.785 -6.503 -12.285 1.00 89.44 93 ASP A N 1
ATOM 722 C CA . ASP A 1 93 ? -7.658 -5.435 -11.785 1.00 89.44 93 ASP A CA 1
ATOM 723 C C . ASP A 1 93 ? -7.237 -4.805 -10.447 1.00 89.44 93 ASP A C 1
ATOM 725 O O . ASP A 1 93 ? -7.976 -4.040 -9.833 1.00 89.44 93 ASP A O 1
ATOM 729 N N . ALA A 1 94 ? -6.005 -5.069 -10.007 1.00 90.94 94 ALA A N 1
ATOM 730 C CA . ALA A 1 94 ? -5.444 -4.459 -8.815 1.00 90.94 94 ALA A CA 1
ATOM 731 C C . ALA A 1 94 ? -5.254 -2.949 -9.019 1.00 90.94 94 ALA A C 1
ATOM 733 O O . ALA A 1 94 ? -4.757 -2.513 -10.064 1.00 90.94 94 ALA A O 1
ATOM 734 N N . MET A 1 95 ? -5.605 -2.169 -7.996 1.00 92.88 95 MET A N 1
ATOM 735 C CA . MET A 1 95 ? -5.326 -0.736 -7.928 1.00 92.88 95 MET A CA 1
ATOM 736 C C . MET A 1 95 ? -3.844 -0.512 -7.599 1.00 92.88 95 MET A C 1
ATOM 738 O O . MET A 1 95 ? -3.299 -1.132 -6.690 1.00 92.88 95 MET A O 1
ATOM 742 N N . MET A 1 96 ? -3.196 0.370 -8.353 1.00 94.62 96 MET A N 1
ATOM 743 C CA . MET A 1 96 ? -1.761 0.648 -8.321 1.00 94.62 96 MET A CA 1
ATOM 744 C C . MET A 1 96 ? -1.502 2.160 -8.375 1.00 94.62 96 MET A C 1
ATOM 746 O O . MET A 1 96 ? -2.357 2.943 -8.802 1.00 94.62 96 MET A O 1
ATOM 750 N N . TRP A 1 97 ? -0.290 2.572 -8.001 1.00 95.44 97 TRP A N 1
ATOM 751 C CA . TRP A 1 97 ? 0.235 3.913 -8.287 1.00 95.44 97 TRP A CA 1
ATOM 752 C C . TRP A 1 97 ? 0.956 3.943 -9.638 1.00 95.44 97 TRP A C 1
ATOM 754 O O . TRP A 1 97 ? 1.661 2.995 -9.993 1.00 95.44 97 TRP A O 1
ATOM 764 N N . ILE A 1 98 ? 0.846 5.040 -10.394 1.00 94.81 98 ILE A N 1
ATOM 765 C CA . ILE A 1 98 ? 1.490 5.158 -11.718 1.00 94.81 98 ILE A CA 1
ATOM 766 C C . ILE A 1 98 ? 3.026 5.178 -11.630 1.00 94.81 98 ILE A C 1
ATOM 768 O O . ILE A 1 98 ? 3.742 4.785 -12.561 1.00 94.81 98 ILE A O 1
ATOM 772 N N . GLU A 1 99 ? 3.544 5.615 -10.489 1.00 93.69 99 GLU A N 1
ATOM 773 C CA . GLU A 1 99 ? 4.951 5.640 -10.109 1.00 93.69 99 GLU A CA 1
ATOM 774 C C . GLU A 1 99 ? 5.514 4.225 -9.930 1.00 93.69 99 GLU A C 1
ATOM 776 O O . GLU A 1 99 ? 6.701 4.016 -10.163 1.00 93.69 99 GLU A O 1
ATOM 781 N N . GLU A 1 100 ? 4.668 3.244 -9.598 1.00 94.25 100 GLU A N 1
ATOM 782 C CA . GLU A 1 100 ? 5.057 1.836 -9.420 1.00 94.25 100 GLU A CA 1
ATOM 783 C C . GLU A 1 100 ? 5.050 1.025 -10.716 1.00 94.25 100 GLU A C 1
ATOM 785 O O . GLU A 1 100 ? 5.400 -0.163 -10.724 1.00 94.25 100 GLU A O 1
ATOM 790 N N . ARG A 1 101 ? 4.666 1.643 -11.838 1.00 94.25 101 ARG A N 1
ATOM 791 C CA . ARG A 1 101 ? 4.794 0.993 -13.141 1.00 94.25 101 ARG A CA 1
ATOM 792 C C . ARG A 1 101 ? 6.260 0.630 -13.397 1.00 94.25 101 ARG A C 1
ATOM 794 O O . ARG A 1 101 ? 7.200 1.308 -12.979 1.00 94.25 101 ARG A O 1
ATOM 801 N N . VAL A 1 102 ? 6.469 -0.387 -14.216 1.00 93.00 102 VAL A N 1
ATOM 802 C CA . VAL A 1 102 ? 7.795 -0.733 -14.724 1.00 93.00 102 VAL A CA 1
ATOM 803 C C . VAL A 1 102 ? 8.350 0.456 -15.507 1.00 93.00 102 VAL A C 1
ATOM 805 O O . VAL A 1 102 ? 7.698 0.940 -16.425 1.00 93.00 102 VAL A O 1
ATOM 808 N N . VAL A 1 103 ? 9.579 0.886 -15.209 1.00 92.50 103 VAL A N 1
ATOM 809 C CA . VAL A 1 103 ? 10.207 2.086 -15.807 1.00 92.50 103 VAL A CA 1
ATOM 810 C C . VAL A 1 103 ? 10.159 2.101 -17.343 1.00 92.50 103 VAL A C 1
ATOM 812 O O . VAL A 1 103 ? 10.001 3.157 -17.946 1.00 92.50 103 VAL A O 1
ATOM 815 N N . ARG A 1 104 ? 10.261 0.925 -17.978 1.00 93.50 104 ARG A N 1
ATOM 816 C CA . ARG A 1 104 ? 10.211 0.753 -19.443 1.00 93.50 104 ARG A CA 1
ATOM 817 C C . ARG A 1 104 ? 8.801 0.844 -20.042 1.00 93.50 104 ARG A C 1
ATOM 819 O O . ARG A 1 104 ? 8.679 0.932 -21.256 1.00 93.50 104 ARG A O 1
ATOM 826 N N . SER A 1 105 ? 7.760 0.779 -19.216 1.00 93.44 105 SER A N 1
ATOM 827 C CA . SER A 1 105 ? 6.370 0.914 -19.651 1.00 93.44 105 SER A CA 1
ATOM 828 C C . SER A 1 105 ? 5.961 2.384 -19.732 1.00 93.44 105 SER A C 1
ATOM 830 O O . SER A 1 105 ? 6.437 3.245 -18.979 1.00 93.44 105 SER A O 1
ATOM 832 N N . SER A 1 106 ? 5.073 2.674 -20.679 1.00 93.69 106 SER A N 1
ATOM 833 C CA . SER A 1 106 ? 4.529 4.017 -20.858 1.00 93.69 106 SER A CA 1
ATOM 834 C C . SER A 1 106 ? 3.552 4.366 -19.730 1.00 93.69 106 SER A C 1
ATOM 836 O O . SER A 1 106 ? 2.996 3.483 -19.085 1.00 93.69 106 SER A O 1
ATOM 838 N N . LYS A 1 107 ? 3.302 5.660 -19.502 1.00 92.62 107 LYS A N 1
ATOM 839 C CA . LYS A 1 107 ? 2.237 6.086 -18.576 1.00 92.62 107 LYS A CA 1
ATOM 840 C C . LYS A 1 107 ? 0.828 5.831 -19.132 1.00 92.62 107 LYS A C 1
ATOM 842 O O . LYS A 1 107 ? -0.106 5.720 -18.354 1.00 92.62 107 LYS A O 1
ATOM 847 N N . ILE A 1 108 ? 0.693 5.745 -20.458 1.00 92.56 108 ILE A N 1
ATOM 848 C CA . ILE A 1 108 ? -0.583 5.507 -21.152 1.00 92.56 108 ILE A CA 1
ATOM 849 C C . ILE A 1 108 ? -0.984 4.029 -21.036 1.00 92.56 108 ILE A C 1
ATOM 851 O O . ILE A 1 108 ? -2.135 3.715 -20.766 1.00 92.56 108 ILE A O 1
ATOM 855 N N . HIS A 1 109 ? -0.013 3.128 -21.194 1.00 92.06 109 HIS A N 1
ATOM 856 C CA . HIS A 1 109 ? -0.160 1.683 -21.020 1.00 92.06 109 HIS A CA 1
ATOM 857 C C . HIS A 1 109 ? 0.842 1.196 -19.963 1.00 92.06 109 HIS A C 1
ATOM 859 O O . HIS A 1 109 ? 1.921 0.705 -20.325 1.00 92.06 109 HIS A O 1
ATOM 865 N N . PRO A 1 110 ? 0.543 1.398 -18.667 1.00 93.62 110 PRO A N 1
ATOM 866 C CA . PRO A 1 110 ? 1.443 1.010 -17.595 1.00 93.62 110 PRO A CA 1
ATOM 867 C C . PRO A 1 110 ? 1.443 -0.507 -17.392 1.00 93.62 110 PRO A C 1
ATOM 869 O O . PRO A 1 110 ? 0.404 -1.166 -17.401 1.00 93.62 110 PRO A O 1
ATOM 872 N N . GLU A 1 111 ? 2.630 -1.064 -17.163 1.00 93.50 111 GLU A N 1
ATOM 873 C CA . GLU A 1 111 ? 2.790 -2.447 -16.715 1.00 93.50 111 GLU A CA 1
ATOM 874 C C . GLU A 1 111 ? 3.216 -2.478 -15.253 1.00 93.50 111 GLU A C 1
ATOM 876 O O . GLU A 1 111 ? 4.074 -1.697 -14.843 1.00 93.50 111 GLU A O 1
ATOM 881 N N . PHE A 1 112 ? 2.705 -3.441 -14.489 1.00 93.19 112 PHE A N 1
ATOM 882 C CA . PHE A 1 112 ? 2.990 -3.562 -13.061 1.00 93.19 112 PHE A CA 1
ATOM 883 C C . PHE A 1 112 ? 3.639 -4.906 -12.727 1.00 93.19 112 PHE A C 1
ATOM 885 O O . PHE A 1 112 ? 3.268 -5.961 -13.247 1.00 93.19 112 PHE A O 1
ATOM 892 N N . GLN A 1 113 ? 4.643 -4.859 -11.851 1.00 91.81 113 GLN A N 1
ATOM 893 C CA . GLN A 1 113 ? 5.297 -6.048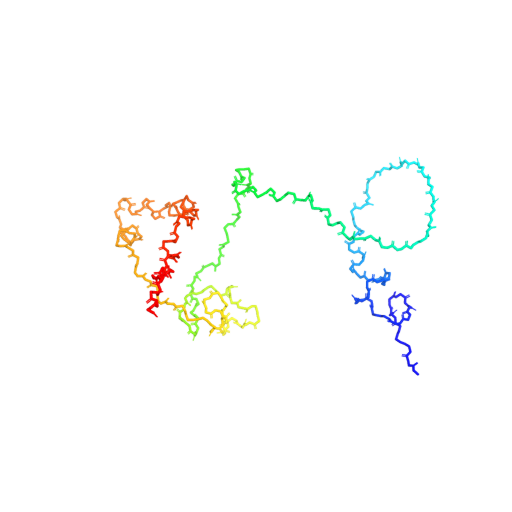 -11.298 1.00 91.81 113 GLN A CA 1
ATOM 894 C C . GLN A 1 113 ? 4.767 -6.414 -9.914 1.00 91.81 113 GLN A C 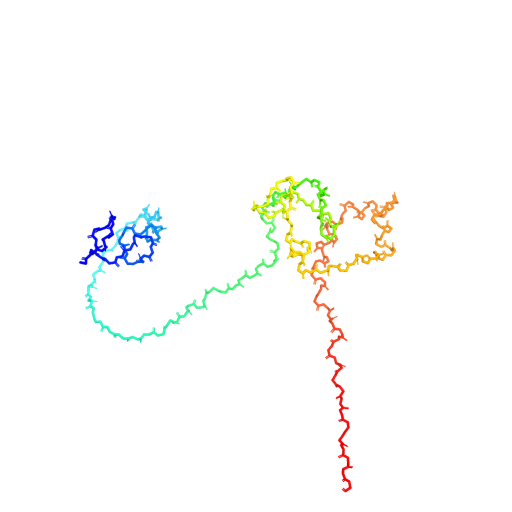1
ATOM 896 O O . GLN A 1 113 ? 4.761 -7.593 -9.582 1.00 91.81 113 GLN A O 1
ATOM 901 N N . LEU A 1 114 ? 4.322 -5.432 -9.131 1.00 91.19 114 LEU A N 1
ATOM 902 C CA . LEU A 1 114 ? 4.018 -5.625 -7.716 1.00 91.19 114 LEU A CA 1
ATOM 903 C C . LEU A 1 114 ? 2.708 -6.392 -7.467 1.00 91.19 114 LEU A C 1
ATOM 905 O O . LEU A 1 114 ? 2.626 -7.127 -6.493 1.00 91.19 114 LEU A O 1
ATOM 909 N N . CYS A 1 115 ? 1.717 -6.280 -8.356 1.00 90.94 115 CYS A N 1
ATOM 910 C CA . CYS A 1 115 ? 0.446 -6.994 -8.213 1.00 90.94 115 CYS A CA 1
ATOM 911 C C . CYS A 1 115 ? 0.523 -8.457 -8.689 1.00 90.94 115 CYS A C 1
ATOM 913 O O . CYS A 1 115 ? 0.441 -9.383 -7.896 1.00 90.94 115 CYS A O 1
ATOM 915 N N . CYS A 1 116 ? 0.707 -8.696 -9.988 1.00 88.75 116 CYS A N 1
ATOM 916 C CA . CYS A 1 116 ? 0.627 -10.032 -10.594 1.00 88.75 116 CYS A CA 1
ATOM 917 C C . CYS A 1 116 ? 1.969 -10.541 -11.140 1.00 88.75 116 CYS A C 1
ATOM 919 O O . CYS A 1 116 ? 2.000 -11.427 -11.998 1.00 88.75 116 CYS A O 1
ATOM 921 N N . CYS A 1 117 ? 3.095 -9.946 -10.728 1.00 88.75 117 CYS A N 1
ATOM 922 C CA . CYS A 1 117 ? 4.427 -10.320 -11.216 1.00 88.75 117 CYS A CA 1
ATOM 923 C C . CYS A 1 117 ? 4.539 -10.311 -12.754 1.00 88.75 117 CYS A C 1
ATOM 925 O O . CYS A 1 117 ? 5.230 -11.152 -13.329 1.00 88.75 117 CYS A O 1
ATOM 927 N N . LYS A 1 118 ? 3.865 -9.367 -13.433 1.00 86.25 118 LYS A N 1
ATOM 928 C CA . LYS A 1 118 ? 3.647 -9.367 -14.895 1.00 86.25 118 LYS A CA 1
ATOM 929 C C . LYS A 1 118 ? 2.897 -10.608 -15.388 1.00 86.25 118 LYS A C 1
ATOM 931 O O . LYS A 1 118 ? 3.392 -11.326 -16.255 1.00 86.25 118 LYS A O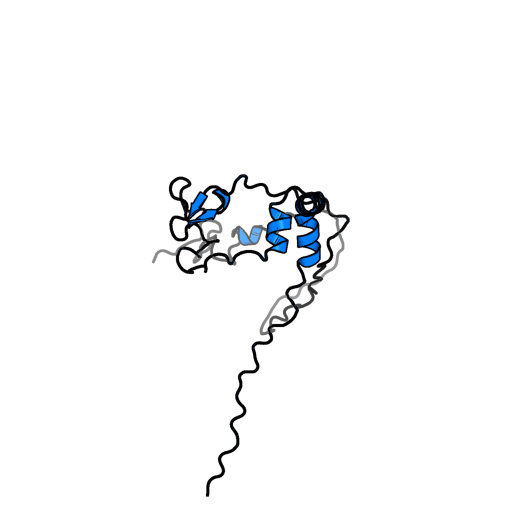 1
ATOM 936 N N . ARG A 1 119 ? 1.695 -10.841 -14.855 1.00 85.19 119 ARG A N 1
ATOM 937 C CA . ARG A 1 119 ? 0.817 -11.975 -15.207 1.00 85.19 119 ARG A CA 1
ATOM 938 C C . ARG A 1 119 ? 1.367 -13.360 -14.838 1.00 85.19 119 ARG A C 1
ATOM 940 O O . ARG A 1 119 ? 0.894 -14.363 -15.358 1.00 85.19 119 ARG A O 1
ATOM 947 N N . LYS A 1 120 ? 2.393 -13.429 -13.988 1.00 86.81 120 LYS A N 1
ATOM 948 C CA . LYS A 1 120 ? 3.013 -14.696 -13.568 1.00 86.81 120 LYS A CA 1
ATOM 949 C C . LYS A 1 120 ? 2.344 -15.303 -12.343 1.00 86.81 120 LYS A C 1
ATOM 951 O O . LYS A 1 120 ? 2.481 -16.500 -12.122 1.00 86.81 120 LYS A O 1
ATOM 956 N N . SER A 1 121 ? 1.664 -14.487 -11.544 1.00 83.94 121 SER A N 1
ATOM 957 C CA . SER A 1 121 ? 0.918 -14.933 -10.374 1.00 83.94 121 SER A CA 1
ATOM 958 C C . SER A 1 121 ? -0.547 -14.547 -10.500 1.00 83.94 121 SER A C 1
ATOM 960 O O . SER A 1 121 ? -0.882 -13.435 -10.913 1.00 83.94 121 SER A O 1
ATOM 962 N N . ILE A 1 122 ? -1.411 -15.480 -10.113 1.00 78.62 122 ILE A N 1
ATOM 963 C CA . ILE A 1 122 ? -2.823 -15.221 -9.859 1.00 78.62 122 ILE A CA 1
ATOM 964 C C . ILE A 1 122 ? -2.915 -14.933 -8.364 1.00 78.62 122 ILE A C 1
ATOM 966 O O . ILE A 1 122 ? -2.642 -15.816 -7.551 1.00 78.62 122 ILE A O 1
ATOM 970 N N . LEU A 1 123 ? -3.217 -13.688 -8.000 1.00 77.19 123 LEU A N 1
ATOM 971 C CA . LEU A 1 123 ? -3.521 -13.365 -6.611 1.00 77.19 123 LEU A CA 1
ATOM 972 C C . LEU A 1 123 ? -4.949 -13.836 -6.310 1.00 77.19 123 LEU A C 1
ATOM 974 O O . LEU A 1 123 ? -5.852 -13.515 -7.087 1.00 77.19 123 LEU A O 1
ATOM 978 N N . PRO A 1 124 ? -5.177 -14.579 -5.214 1.00 78.38 124 PRO A N 1
ATOM 979 C CA . PRO A 1 124 ? -6.526 -14.820 -4.727 1.00 78.38 124 PRO A CA 1
ATOM 980 C C . PRO A 1 124 ? -7.237 -13.491 -4.468 1.00 78.38 124 PRO A C 1
ATOM 982 O O . PRO A 1 124 ? -6.604 -12.509 -4.071 1.00 78.38 124 PRO A O 1
ATOM 985 N N . SER A 1 125 ? -8.555 -13.467 -4.655 1.00 78.69 125 SER A N 1
ATOM 986 C CA . SER A 1 125 ? -9.365 -12.328 -4.229 1.00 78.69 125 SER A CA 1
ATOM 987 C C . SER A 1 125 ? -9.166 -12.072 -2.737 1.00 78.69 125 SER A C 1
ATOM 989 O O . SER A 1 125 ? -9.025 -13.009 -1.946 1.00 78.69 125 SER A O 1
ATOM 991 N N . LEU A 1 126 ? -9.149 -10.794 -2.359 1.00 76.62 126 LEU A N 1
ATOM 992 C CA . LEU A 1 126 ? -9.021 -10.396 -0.963 1.00 76.62 126 LEU A CA 1
ATOM 993 C C . LEU A 1 126 ? -10.157 -11.022 -0.149 1.00 76.62 126 LEU A C 1
ATOM 995 O O . LEU A 1 126 ? -11.330 -10.893 -0.500 1.00 76.62 126 LEU A O 1
ATOM 999 N N . GLN A 1 127 ? -9.793 -11.715 0.929 1.00 81.31 127 GLN A N 1
ATOM 1000 C CA . GLN A 1 127 ? -10.769 -12.203 1.894 1.00 81.31 127 GLN A CA 1
ATOM 1001 C C . GLN A 1 127 ? -11.411 -11.013 2.604 1.00 81.31 127 GLN A C 1
ATOM 1003 O O . GLN A 1 127 ? -10.761 -9.993 2.840 1.00 81.31 127 GLN A O 1
ATOM 1008 N N . HIS A 1 128 ? -12.688 -11.154 2.950 1.00 81.00 128 HIS A N 1
ATOM 1009 C CA . HIS A 1 128 ? -13.384 -10.146 3.735 1.00 81.00 128 HIS A CA 1
ATOM 1010 C C . HIS A 1 128 ? -12.692 -9.976 5.093 1.00 81.00 128 HIS A C 1
ATOM 1012 O O . HIS A 1 128 ? -12.363 -10.960 5.761 1.00 81.00 128 HIS A O 1
ATOM 1018 N N . THR A 1 129 ? -12.471 -8.729 5.499 1.00 81.94 129 THR A N 1
ATOM 1019 C CA . THR A 1 129 ? -11.895 -8.398 6.804 1.00 81.94 129 THR A CA 1
ATOM 1020 C C . THR A 1 129 ? -12.802 -8.929 7.921 1.00 81.94 129 THR A C 1
ATOM 1022 O O . THR A 1 129 ? -14.020 -8.952 7.770 1.00 81.94 129 THR A O 1
ATOM 1025 N N . LEU A 1 130 ? -12.256 -9.362 9.060 1.00 88.25 130 LEU A N 1
ATOM 1026 C CA . LEU A 1 130 ? -13.094 -9.730 10.211 1.00 88.25 130 LEU A CA 1
ATOM 1027 C C . LEU A 1 130 ? -14.037 -8.567 10.570 1.00 88.25 130 LEU A C 1
ATOM 1029 O O . LEU A 1 130 ? -13.609 -7.412 10.525 1.00 88.25 130 LEU A O 1
ATOM 1033 N N . GLY A 1 131 ? -15.297 -8.876 10.907 1.00 87.44 131 GLY A N 1
ATOM 1034 C CA . GLY A 1 131 ? -16.367 -7.879 11.078 1.00 87.44 131 GLY A CA 1
ATOM 1035 C C . GLY A 1 131 ? -15.972 -6.722 11.995 1.00 87.44 131 GLY A C 1
ATOM 1036 O O . GLY A 1 131 ? -16.089 -5.570 11.603 1.00 87.44 131 GLY A O 1
ATOM 1037 N N . GLU A 1 132 ? -15.354 -7.027 13.135 1.00 90.19 132 GLU A N 1
ATOM 1038 C CA . GLU A 1 132 ? -14.883 -6.021 14.096 1.00 90.19 132 GLU A CA 1
ATOM 1039 C C . GLU A 1 132 ? -13.851 -5.048 13.504 1.00 90.19 132 GLU A C 1
ATOM 1041 O O . GLU A 1 132 ? -13.915 -3.843 13.731 1.00 90.19 132 GLU A O 1
ATOM 1046 N N . ILE A 1 133 ? -12.893 -5.549 12.716 1.00 91.50 133 ILE A N 1
ATOM 1047 C CA . ILE A 1 133 ? -11.881 -4.696 12.077 1.00 91.50 133 ILE A CA 1
ATOM 1048 C C . ILE A 1 133 ? -12.535 -3.861 10.975 1.00 91.50 133 ILE A C 1
ATOM 1050 O O . ILE A 1 133 ? -12.190 -2.694 10.812 1.00 91.50 133 ILE A O 1
ATOM 1054 N N . SER A 1 134 ? -13.478 -4.441 10.227 1.00 92.25 134 SER A N 1
ATOM 1055 C CA . SER A 1 134 ? -14.250 -3.694 9.233 1.00 92.25 134 SER A CA 1
ATOM 1056 C C . SER A 1 134 ? -15.000 -2.536 9.887 1.00 92.25 134 SER A C 1
ATOM 1058 O O . SER A 1 134 ? -14.876 -1.405 9.426 1.00 92.25 134 SER A O 1
ATOM 1060 N N . ASP A 1 135 ? -15.689 -2.799 10.998 1.00 94.94 135 ASP A N 1
ATOM 1061 C CA . ASP A 1 135 ? -16.417 -1.790 11.764 1.00 94.94 135 ASP A CA 1
ATOM 1062 C C . ASP A 1 135 ? -15.491 -0.658 12.211 1.00 94.94 135 ASP A C 1
ATOM 1064 O O . ASP A 1 135 ? -15.777 0.509 11.948 1.00 94.94 135 ASP A O 1
ATOM 1068 N N . LEU A 1 136 ? -14.329 -0.990 12.784 1.00 95.06 136 LEU A N 1
ATOM 1069 C CA . LEU A 1 136 ? -13.328 0.002 13.187 1.00 95.06 136 LEU A CA 1
ATOM 1070 C C . LEU A 1 136 ? -12.823 0.859 12.011 1.00 95.06 136 LEU A C 1
ATOM 1072 O O . LEU A 1 136 ? -12.494 2.035 12.191 1.00 95.06 136 LEU A O 1
ATOM 1076 N N . LEU A 1 137 ? -12.753 0.289 10.805 1.00 94.50 137 LEU A N 1
ATOM 1077 C CA . LEU A 1 137 ? -12.288 0.978 9.599 1.00 94.50 137 LEU A CA 1
ATOM 1078 C C . LEU A 1 137 ? -13.352 1.872 8.951 1.00 94.50 137 LEU A C 1
ATOM 1080 O O . LEU A 1 137 ? -12.973 2.835 8.283 1.00 94.50 137 LEU A O 1
ATOM 1084 N N . THR A 1 138 ? -14.644 1.565 9.108 1.00 94.44 138 THR A N 1
ATOM 1085 C CA . THR A 1 138 ? -15.723 2.233 8.355 1.00 94.44 138 THR A CA 1
ATOM 1086 C C . THR A 1 138 ? -16.710 3.023 9.206 1.00 94.44 138 THR A C 1
ATOM 1088 O O . THR A 1 138 ? -17.333 3.954 8.693 1.00 94.44 138 THR A O 1
ATOM 1091 N N . ASN A 1 139 ? -16.887 2.676 10.483 1.00 95.81 139 ASN A N 1
ATOM 1092 C CA . ASN A 1 139 ? -17.881 3.320 11.339 1.00 95.81 139 ASN A CA 1
ATOM 1093 C C . ASN A 1 139 ? -17.432 4.708 11.822 1.00 95.81 139 ASN A C 1
ATOM 1095 O O . ASN A 1 139 ? -16.271 5.109 11.723 1.00 95.81 139 ASN A O 1
ATOM 1099 N N . ASN A 1 140 ? -18.406 5.464 12.338 1.00 95.00 140 ASN A N 1
ATOM 1100 C CA . ASN A 1 140 ? -18.262 6.869 12.742 1.00 95.00 140 ASN A CA 1
ATOM 1101 C C . ASN A 1 140 ? -18.371 7.106 14.256 1.00 95.00 140 ASN A C 1
ATOM 1103 O O . ASN A 1 140 ? -18.428 8.262 14.699 1.00 95.00 140 ASN A O 1
ATOM 1107 N N . ASP A 1 141 ? -18.418 6.036 15.043 1.00 96.75 141 ASP A N 1
ATOM 1108 C CA . ASP A 1 141 ? -18.388 6.092 16.499 1.00 96.75 141 ASP A CA 1
ATOM 1109 C C . ASP A 1 141 ? -17.016 6.561 17.020 1.00 96.75 141 ASP A C 1
ATOM 1111 O O . ASP A 1 141 ? -16.030 6.672 16.284 1.00 96.75 141 ASP A O 1
ATOM 1115 N N . LEU A 1 142 ? -16.967 6.895 18.311 1.00 97.00 142 LEU A N 1
ATOM 1116 C CA . LEU A 1 142 ? -15.765 7.443 18.943 1.00 97.00 142 LEU A CA 1
ATOM 1117 C C . LEU A 1 142 ? -14.584 6.465 18.898 1.00 97.00 142 LEU A C 1
ATOM 1119 O O . LEU A 1 142 ? -13.446 6.903 18.728 1.00 97.00 142 LEU A O 1
ATOM 1123 N N . ILE A 1 143 ? -14.851 5.162 19.020 1.00 96.25 143 ILE A N 1
ATOM 1124 C CA . ILE A 1 143 ? -13.816 4.127 19.037 1.00 96.25 143 ILE A CA 1
ATOM 1125 C C . ILE A 1 143 ? -13.231 3.979 17.632 1.00 96.25 143 ILE A C 1
ATOM 1127 O O . ILE A 1 143 ? -12.013 4.056 17.469 1.00 96.25 143 ILE A O 1
ATOM 1131 N N . SER A 1 144 ? -14.080 3.866 16.609 1.00 96.88 144 SER A N 1
ATOM 1132 C CA . SER A 1 144 ? -13.643 3.758 15.210 1.00 96.88 144 SER A CA 1
ATOM 1133 C C . SER A 1 144 ? -12.846 4.978 14.750 1.00 96.88 144 SER A C 1
ATOM 1135 O O . SER A 1 144 ? -11.804 4.834 14.113 1.00 96.88 144 SER A O 1
ATOM 1137 N N . LYS A 1 145 ? -13.247 6.194 15.142 1.00 97.06 145 LYS A N 1
ATOM 1138 C CA . LYS A 1 145 ? -12.486 7.417 14.823 1.00 97.06 145 LYS A CA 1
ATOM 1139 C C . LYS A 1 145 ? -11.106 7.442 15.473 1.00 97.06 145 LYS A C 1
ATOM 1141 O O . LYS A 1 145 ? -10.129 7.800 14.813 1.00 97.06 145 LYS A O 1
ATOM 1146 N N . GLU A 1 146 ? -11.009 7.058 16.744 1.00 97.12 146 GLU A N 1
ATOM 1147 C CA . GLU A 1 146 ? -9.720 6.961 17.436 1.00 97.12 146 GLU A CA 1
ATOM 1148 C C . GLU A 1 146 ? -8.837 5.876 16.805 1.00 97.12 146 GLU A C 1
ATOM 1150 O O . GLU A 1 146 ? -7.640 6.095 16.589 1.00 97.12 146 GLU A O 1
ATOM 1155 N N . PHE A 1 147 ? -9.426 4.741 16.422 1.00 95.69 147 PHE A N 1
ATOM 1156 C CA . PHE A 1 147 ? -8.724 3.695 15.688 1.00 95.69 147 PHE A CA 1
ATOM 1157 C C . PHE A 1 147 ? -8.185 4.204 14.346 1.00 95.69 147 PHE A C 1
ATOM 1159 O O . PHE A 1 147 ? -6.984 4.114 14.097 1.00 95.69 147 PHE A O 1
ATOM 1166 N N . GLN A 1 148 ? -9.032 4.802 13.505 1.00 95.19 148 GLN A N 1
ATOM 1167 C CA . GLN A 1 148 ? -8.651 5.329 12.189 1.00 95.19 148 GLN A CA 1
ATOM 1168 C C . GLN A 1 148 ? -7.556 6.398 12.296 1.00 95.19 148 GLN A C 1
ATOM 1170 O O . GLN A 1 148 ? -6.589 6.377 11.529 1.00 95.19 148 GLN A O 1
ATOM 1175 N N . ARG A 1 149 ? -7.649 7.290 13.293 1.00 95.62 149 ARG A N 1
ATOM 1176 C CA . ARG A 1 149 ? -6.635 8.321 13.561 1.00 95.62 149 ARG A CA 1
ATOM 1177 C C . ARG A 1 149 ? -5.272 7.717 13.911 1.00 95.62 149 ARG A C 1
ATOM 1179 O O . ARG A 1 149 ? -4.244 8.260 13.509 1.00 95.62 149 ARG A O 1
ATOM 1186 N N . ASN A 1 150 ? -5.254 6.594 14.632 1.00 94.75 150 ASN A N 1
ATOM 1187 C CA . ASN A 1 150 ? -4.029 5.955 15.121 1.00 94.75 150 ASN A CA 1
ATOM 1188 C C . ASN A 1 150 ? -3.673 4.641 14.408 1.00 94.75 150 ASN A C 1
ATOM 1190 O O . ASN A 1 150 ? -2.766 3.940 14.853 1.00 94.75 150 ASN A O 1
ATOM 1194 N N . ILE A 1 151 ? -4.312 4.298 13.287 1.00 93.56 151 ILE A N 1
ATOM 1195 C CA . ILE A 1 151 ? -4.139 2.992 12.626 1.00 93.56 151 ILE A CA 1
ATOM 1196 C C . ILE A 1 151 ? -2.672 2.663 12.314 1.00 93.56 151 ILE A C 1
ATOM 1198 O O . ILE A 1 151 ? -2.234 1.523 12.438 1.00 93.56 151 ILE A O 1
ATOM 1202 N N . ARG A 1 152 ? -1.856 3.672 11.982 1.00 89.62 152 ARG A N 1
ATOM 1203 C CA . ARG A 1 152 ? -0.413 3.491 11.739 1.00 89.62 152 ARG A CA 1
ATOM 1204 C C . ARG A 1 152 ? 0.353 3.106 13.002 1.00 89.62 152 ARG A C 1
ATOM 1206 O O . ARG A 1 152 ? 1.313 2.343 12.906 1.00 89.62 152 ARG A O 1
ATOM 1213 N N . LEU A 1 153 ? -0.047 3.643 14.154 1.00 90.81 153 LEU A N 1
ATOM 1214 C CA . LEU A 1 153 ? 0.544 3.309 15.446 1.00 90.81 153 LEU A CA 1
ATOM 1215 C C . LEU A 1 153 ? 0.225 1.855 15.801 1.00 90.81 153 LEU A C 1
ATOM 1217 O O . LEU A 1 153 ? 1.150 1.105 16.101 1.00 90.81 153 LEU A O 1
ATOM 1221 N N . TYR A 1 154 ? -1.040 1.446 15.657 1.00 92.06 154 TYR A N 1
ATOM 1222 C CA . TYR A 1 154 ? -1.465 0.057 15.859 1.00 92.06 154 TYR A CA 1
ATOM 1223 C C . TYR A 1 154 ? -0.757 -0.913 14.902 1.00 92.06 154 TYR A C 1
ATOM 1225 O O . TYR A 1 154 ? -0.174 -1.901 15.336 1.00 92.06 154 TYR A O 1
ATOM 1233 N N . ASN A 1 155 ? -0.705 -0.606 13.603 1.00 88.12 155 ASN A N 1
ATOM 1234 C CA . ASN A 1 155 ? 0.009 -1.446 12.636 1.00 88.12 155 ASN A CA 1
ATOM 1235 C C . ASN A 1 155 ? 1.510 -1.533 12.950 1.00 88.12 155 ASN A C 1
ATOM 1237 O O . ASN A 1 155 ? 2.124 -2.581 12.770 1.00 88.12 155 ASN A O 1
ATOM 1241 N N . SER A 1 156 ? 2.109 -0.444 13.444 1.00 86.00 156 SER A N 1
ATOM 1242 C CA . SER A 1 156 ? 3.520 -0.432 13.839 1.00 86.00 156 SER A CA 1
ATOM 1243 C C . SER A 1 156 ? 3.780 -1.296 15.071 1.00 86.00 156 SER A C 1
ATOM 1245 O O . SER A 1 156 ? 4.759 -2.040 15.072 1.00 86.00 156 SER A O 1
ATOM 1247 N N . SER A 1 157 ? 2.926 -1.231 16.098 1.00 87.94 157 SER A N 1
ATOM 1248 C CA . SER A 1 157 ? 3.086 -2.046 17.310 1.00 87.94 157 SER A CA 1
ATOM 1249 C C . SER A 1 157 ? 2.840 -3.534 17.048 1.00 87.94 157 SER A C 1
ATOM 1251 O O . SER A 1 157 ? 3.486 -4.373 17.670 1.00 87.94 157 SER A O 1
ATOM 1253 N N . LEU A 1 158 ? 1.975 -3.864 16.084 1.00 82.62 158 LEU A N 1
ATOM 1254 C CA . LEU A 1 158 ? 1.649 -5.243 15.707 1.00 82.62 158 LEU A CA 1
ATOM 1255 C C . LEU A 1 158 ? 2.540 -5.817 14.588 1.00 82.62 158 LEU A C 1
ATOM 1257 O O . LEU A 1 158 ? 2.452 -7.007 14.294 1.00 82.62 158 LEU A O 1
ATOM 1261 N N . SER A 1 159 ? 3.430 -5.020 13.988 1.00 80.00 159 SER A N 1
ATOM 1262 C CA . SER A 1 159 ? 4.231 -5.410 12.810 1.00 80.00 159 SER A CA 1
ATOM 1263 C C . SER A 1 159 ? 5.150 -6.631 12.993 1.00 80.00 159 SER A C 1
ATOM 1265 O O . SER A 1 159 ? 5.500 -7.272 12.006 1.00 80.00 159 SER A O 1
ATOM 1267 N N . PHE A 1 160 ? 5.503 -6.998 14.231 1.00 71.81 160 PHE A N 1
ATOM 1268 C CA . PHE A 1 160 ? 6.347 -8.166 14.540 1.00 71.81 160 PHE A CA 1
ATOM 1269 C C . PHE A 1 160 ? 5.574 -9.402 15.025 1.00 71.81 160 PHE A C 1
ATOM 1271 O O . PHE A 1 160 ? 6.177 -10.403 15.406 1.00 71.81 160 PHE A O 1
ATOM 1278 N N . THR A 1 161 ? 4.241 -9.373 15.002 1.00 64.62 161 THR A N 1
ATOM 1279 C CA . THR A 1 161 ? 3.411 -10.478 15.522 1.00 64.62 161 THR A CA 1
ATOM 1280 C C . THR A 1 161 ? 3.398 -11.731 14.636 1.00 64.62 161 THR A C 1
ATOM 1282 O O . THR A 1 161 ? 2.841 -12.753 15.026 1.00 64.62 161 THR A O 1
ATOM 1285 N N . SER A 1 162 ? 4.075 -11.723 13.483 1.00 55.94 162 SER A N 1
ATOM 1286 C CA . SER A 1 162 ? 4.040 -12.829 12.520 1.00 55.94 162 SER A CA 1
ATOM 1287 C C . SER A 1 162 ? 5.077 -13.945 12.740 1.00 55.94 162 SER A C 1
ATOM 1289 O O . SER A 1 162 ? 5.277 -14.748 11.832 1.00 55.94 162 SER A O 1
ATOM 1291 N N . PHE A 1 163 ? 5.750 -14.038 13.898 1.00 59.06 163 PHE A N 1
ATOM 1292 C CA . PHE A 1 163 ? 6.634 -15.187 14.200 1.00 59.06 163 PHE A CA 1
ATOM 1293 C C . PHE A 1 163 ? 5.954 -16.300 15.022 1.00 59.06 163 PHE A C 1
ATOM 1295 O O . PHE A 1 163 ? 6.562 -17.333 15.301 1.00 59.06 163 PHE A O 1
ATOM 1302 N N . ALA A 1 164 ? 4.685 -16.132 15.397 1.00 55.69 164 ALA A N 1
ATOM 1303 C CA . ALA A 1 164 ? 3.936 -17.142 16.136 1.00 55.69 164 ALA A CA 1
ATOM 1304 C C . ALA A 1 164 ? 3.251 -18.145 15.185 1.00 55.69 164 ALA A C 1
ATOM 1306 O O . ALA A 1 164 ? 2.140 -17.921 14.724 1.00 55.69 164 ALA A O 1
ATOM 1307 N N . GLY A 1 165 ? 3.940 -19.262 14.924 1.00 52.56 165 GLY A N 1
ATOM 1308 C CA . GLY A 1 165 ? 3.347 -20.587 14.699 1.00 52.56 165 GLY A CA 1
ATOM 1309 C C . GLY A 1 165 ? 2.582 -20.824 13.394 1.00 52.56 165 GLY A C 1
ATOM 1310 O O . GLY A 1 165 ? 1.389 -20.563 13.307 1.00 52.56 165 GLY A O 1
ATOM 1311 N N . SER A 1 166 ? 3.221 -21.496 12.432 1.00 43.94 166 SER A N 1
ATOM 1312 C CA . SER A 1 166 ? 2.484 -22.409 11.550 1.00 43.94 166 SER A CA 1
ATOM 1313 C C . SER A 1 166 ? 2.281 -23.735 12.296 1.00 43.94 166 SER A C 1
ATOM 1315 O O . SER A 1 166 ? 3.272 -24.423 12.549 1.00 43.94 166 SER A O 1
ATOM 1317 N N . PRO A 1 167 ? 1.045 -24.143 12.635 1.00 52.12 167 PRO A N 1
ATOM 1318 C CA . PRO A 1 167 ? 0.759 -25.485 13.125 1.00 52.12 167 PRO A CA 1
ATOM 1319 C C . PRO A 1 167 ? 0.527 -26.479 11.970 1.00 52.12 167 PRO A C 1
ATOM 1321 O O . PRO A 1 167 ? -0.281 -27.391 12.099 1.00 52.12 167 PRO A O 1
ATOM 1324 N N . TYR A 1 168 ? 1.222 -26.338 10.835 1.00 50.22 168 TYR A N 1
ATOM 1325 C CA . TYR A 1 168 ? 1.071 -27.257 9.700 1.00 50.22 168 TYR A CA 1
ATOM 1326 C C . TYR A 1 168 ? 2.419 -27.738 9.160 1.00 50.22 168 TYR A C 1
ATOM 1328 O O . TYR A 1 168 ? 2.777 -27.497 8.012 1.00 50.22 168 TYR A O 1
ATOM 1336 N N . HIS A 1 169 ? 3.172 -28.456 9.996 1.00 46.94 169 HIS A N 1
ATOM 1337 C CA . HIS A 1 169 ? 4.142 -29.441 9.509 1.00 46.94 169 HIS A CA 1
ATOM 1338 C C . HIS A 1 169 ? 4.275 -30.627 10.478 1.00 46.94 169 HIS A C 1
ATOM 1340 O O . HIS A 1 169 ? 5.364 -30.949 10.939 1.00 46.94 169 HIS A O 1
ATOM 1346 N N . LEU A 1 170 ? 3.154 -31.283 10.791 1.00 43.94 170 LEU A N 1
ATOM 1347 C CA . LEU A 1 170 ? 3.124 -32.649 11.331 1.00 43.94 170 LEU A CA 1
ATOM 1348 C C . LEU A 1 170 ? 1.988 -33.439 10.663 1.00 43.94 170 LEU A C 1
ATOM 1350 O O . LEU A 1 170 ? 1.065 -33.912 11.313 1.00 43.94 170 LEU A O 1
ATOM 1354 N N . ILE A 1 171 ? 2.051 -33.575 9.338 1.00 45.94 171 ILE A N 1
ATOM 1355 C CA . ILE A 1 171 ? 1.367 -34.664 8.624 1.00 45.94 171 ILE A CA 1
ATOM 1356 C C . ILE A 1 171 ? 2.468 -35.516 7.993 1.00 45.94 171 ILE A C 1
ATOM 1358 O O . ILE A 1 171 ? 2.672 -35.553 6.786 1.00 45.94 171 ILE A O 1
ATOM 1362 N N . GLY A 1 172 ? 3.267 -36.122 8.867 1.00 37.44 172 GLY A N 1
ATOM 1363 C CA . GLY A 1 172 ? 4.128 -37.247 8.548 1.00 37.44 172 GLY A CA 1
ATOM 1364 C C . GLY A 1 172 ? 3.561 -38.432 9.302 1.00 37.44 172 GLY A C 1
ATOM 1365 O O . GLY A 1 172 ? 3.885 -38.636 10.467 1.00 37.44 172 GLY A O 1
ATOM 1366 N N . SER A 1 173 ? 2.635 -39.136 8.662 1.00 40.50 173 SER A N 1
ATOM 1367 C CA . SER A 1 173 ? 2.053 -40.377 9.149 1.00 40.50 173 SER A CA 1
ATOM 1368 C C . SER A 1 173 ? 3.159 -41.319 9.625 1.00 40.50 173 SER A C 1
ATOM 1370 O O . SER A 1 173 ? 3.998 -41.750 8.835 1.00 40.50 173 SER A O 1
ATOM 1372 N N . VAL A 1 174 ? 3.150 -41.659 10.912 1.00 44.88 174 VAL A N 1
ATOM 1373 C CA . VAL A 1 174 ? 3.829 -42.855 11.410 1.00 44.88 174 VAL A CA 1
ATOM 1374 C C . VAL A 1 174 ? 3.130 -44.039 10.742 1.00 44.88 174 VAL A C 1
ATOM 1376 O O . VAL A 1 174 ? 1.996 -44.364 11.086 1.00 44.88 174 VAL A O 1
ATOM 1379 N N . MET A 1 175 ? 3.768 -44.648 9.740 1.00 48.56 175 MET A N 1
ATOM 1380 C CA . MET A 1 175 ? 3.390 -45.991 9.302 1.00 48.56 175 MET A CA 1
ATOM 1381 C C . MET A 1 175 ? 3.619 -46.947 10.484 1.00 48.56 175 MET A C 1
ATOM 1383 O O . MET A 1 175 ? 4.728 -46.959 11.025 1.00 48.56 175 MET A O 1
ATOM 1387 N N . PRO A 1 176 ? 2.626 -47.746 10.905 1.00 52.75 176 PRO A N 1
ATOM 1388 C CA . PRO A 1 176 ? 2.889 -48.853 11.813 1.00 52.75 176 PRO A CA 1
ATOM 1389 C C . PRO A 1 176 ? 3.763 -49.905 11.102 1.00 52.75 176 PRO A C 1
ATOM 1391 O O . PRO A 1 176 ? 3.640 -50.081 9.886 1.00 52.75 176 PRO A O 1
ATOM 1394 N N . PRO A 1 177 ? 4.665 -50.596 11.822 1.00 46.28 177 PRO A N 1
ATOM 1395 C CA . PRO A 1 177 ? 5.517 -51.613 11.224 1.00 46.28 177 PRO A CA 1
ATOM 1396 C C . PRO A 1 177 ? 4.667 -52.788 10.729 1.00 46.28 177 PRO A C 1
ATOM 1398 O O . PRO A 1 177 ? 3.872 -53.354 11.478 1.00 46.28 177 PRO A O 1
ATOM 1401 N N . ASN A 1 178 ? 4.863 -53.154 9.461 1.00 45.94 178 ASN A N 1
ATOM 1402 C CA . ASN A 1 178 ? 4.328 -54.375 8.870 1.00 45.94 178 ASN A CA 1
ATOM 1403 C C . ASN A 1 178 ? 4.822 -55.587 9.674 1.00 45.94 178 ASN A C 1
ATOM 1405 O O . ASN A 1 178 ? 6.024 -55.854 9.715 1.00 45.94 178 ASN A O 1
ATOM 1409 N N . ASN A 1 179 ? 3.902 -56.341 10.274 1.00 43.12 179 ASN A N 1
ATOM 1410 C CA . ASN A 1 179 ? 4.170 -57.701 10.715 1.00 43.12 179 ASN A CA 1
ATOM 1411 C C . ASN A 1 179 ? 4.067 -58.634 9.498 1.00 43.12 179 ASN A C 1
ATOM 1413 O O . ASN A 1 179 ? 2.983 -58.982 9.038 1.00 43.12 179 ASN A O 1
ATOM 1417 N N . ALA A 1 180 ? 5.211 -59.021 8.942 1.00 40.47 180 ALA A N 1
ATOM 1418 C CA . ALA A 1 180 ? 5.262 -60.151 8.026 1.00 40.47 180 ALA A CA 1
ATOM 1419 C C . ALA A 1 180 ? 5.176 -61.450 8.846 1.00 40.47 180 ALA A C 1
ATOM 1421 O O . ALA A 1 180 ? 5.966 -61.639 9.773 1.00 40.47 180 ALA A O 1
ATOM 1422 N N . ASN A 1 181 ? 4.186 -62.286 8.513 1.00 37.69 181 ASN A N 1
ATOM 1423 C CA . ASN A 1 181 ? 4.201 -63.728 8.778 1.00 37.69 181 ASN A CA 1
ATOM 1424 C C . ASN A 1 181 ? 5.356 -64.397 8.028 1.00 37.69 181 ASN A C 1
ATOM 1426 O O . ASN A 1 181 ? 5.654 -63.935 6.901 1.00 37.69 181 ASN A O 1
#

pLDDT: mean 71.17, std 21.92, range [27.33, 97.12]

Sequence (181 aa):
MSNVYCAACNEPGHLRRTFRGCRMNPLNQANISDAVNQPSNLNHNFINEPSRTTRRVRSRNQQPTLNIAKDTTALPTVRDDRGSMNCVCSYCDAMMWIEERVVRSSKIHPEFQLCCCKRKSILPSLQHTLGEISDLLTNNDLISKEFQRNIRLYNSSLSFTSFAGSPYHLIGSVMPPNNAN